Protein AF-A0A970IJH9-F1 (afdb_monomer)

pLDDT: mean 89.34, std 13.51, range [42.62, 98.44]

Radius of gyration: 18.02 Å; Cα contacts (8 Å, |Δi|>4): 62; chains: 1; bounding box: 44×25×54 Å

Nearest PDB structures (foldseek):
  6omf-assembly1_F  TM=7.481E-01  e=5.822E-03  Salmonella enterica subsp. enterica serovar Typhimurium
  4xsy-assembly1_F  TM=7.428E-01  e=1.159E-02  Escherichia coli K-12
  8x6g-assembly1_H  TM=8.409E-01  e=6.652E-02  Staphylococcus aureus
  8qu6-assembly1_F  TM=7.512E-01  e=2.432E-02  Mycolicibacterium smegmatis MC2 155
  7n4e-assembly1_F  TM=7.432E-01  e=3.006E-02  Escherichia coli

Solvent-accessible surface area (backbone atoms only — not comparable to full-atom values): 6223 Å² total; per-residue (Å²): 125,67,63,74,39,46,57,40,27,65,74,63,36,61,67,37,45,50,51,52,48,63,73,39,44,68,58,42,55,54,42,41,64,71,54,60,60,50,81,93,48,45,70,61,53,50,52,54,43,48,50,54,48,56,51,44,59,70,69,61,56,69,90,75,75,56,57,67,71,62,52,47,56,50,51,51,48,52,57,36,50,51,58,75,71,60,78,82,81,76,60,92,83,60,80,90,64,95,69,80,83,126

Secondary structure (DSSP, 8-state):
--HHHHHHHHTT-HHHHHHHHHHHHHHHHHHHHHHT--GGGHHHHHHHHHHHHHHHHHH--GGGS--HHHHHHHHHHHHHHHGGGS-----TTS--S-----

Sequence (102 aa):
MFDSLLDKARAGDKASKEEIINRLQPLIISSIRRYYNKPKEYEDLIQDGNLIILECIEDYEPSKGVHFLGYVKTMLRYLYLDKHKTKIHHSLNEVVGDGEVE

Structure (mmCIF, N/CA/C/O backbone):
data_AF-A0A970IJH9-F1
#
_entry.id   AF-A0A970IJH9-F1
#
loop_
_atom_site.group_PDB
_atom_site.id
_atom_site.type_symbol
_atom_site.label_atom_id
_atom_site.label_alt_id
_atom_site.label_comp_id
_atom_site.label_asym_id
_atom_site.label_entity_id
_atom_site.label_seq_id
_atom_site.pdbx_PDB_ins_code
_atom_site.Cartn_x
_atom_site.Cartn_y
_atom_site.Cartn_z
_atom_site.occupancy
_atom_site.B_iso_or_equiv
_atom_site.auth_seq_id
_atom_site.auth_comp_id
_atom_site.auth_asym_id
_atom_site.auth_atom_id
_atom_site.pdbx_PDB_model_num
ATOM 1 N N . MET A 1 1 ? 1.619 -4.260 16.613 1.00 66.19 1 MET A N 1
ATOM 2 C CA . MET A 1 1 ? 0.381 -4.838 16.052 1.00 66.19 1 MET A CA 1
ATOM 3 C C . MET A 1 1 ? -0.237 -3.767 15.163 1.00 66.19 1 MET A C 1
ATOM 5 O O . MET A 1 1 ? -0.209 -2.617 15.579 1.00 66.19 1 MET A O 1
ATOM 9 N N . PHE A 1 2 ? -0.646 -4.085 13.930 1.00 82.75 2 PHE A N 1
ATOM 10 C CA . PHE A 1 2 ? -1.167 -3.075 12.989 1.00 82.75 2 PHE A CA 1
ATOM 11 C C . PHE A 1 2 ? -2.556 -2.562 13.383 1.00 82.75 2 PHE A C 1
ATOM 13 O O . PHE A 1 2 ? -2.938 -1.491 12.939 1.00 82.75 2 PHE A O 1
ATOM 20 N N . ASP A 1 3 ? -3.273 -3.282 14.241 1.00 85.25 3 ASP A N 1
ATOM 21 C CA . ASP A 1 3 ? -4.685 -3.033 14.540 1.00 85.25 3 ASP A CA 1
ATOM 22 C C . ASP A 1 3 ? -4.945 -1.616 15.073 1.00 85.25 3 ASP A C 1
ATOM 24 O O . ASP A 1 3 ? -5.754 -0.889 14.507 1.00 85.25 3 ASP A O 1
ATOM 28 N N . SER A 1 4 ? -4.161 -1.147 16.051 1.00 90.12 4 SER A N 1
ATOM 29 C CA . SER A 1 4 ? -4.314 0.218 16.579 1.00 90.12 4 SER A CA 1
ATOM 30 C C . SER A 1 4 ? -3.922 1.319 15.586 1.00 90.12 4 SER A C 1
ATOM 32 O O . SER A 1 4 ? -4.400 2.447 15.708 1.00 90.12 4 SER A O 1
ATOM 34 N N . LEU A 1 5 ? -3.049 1.019 14.618 1.00 92.81 5 LEU A N 1
ATOM 35 C CA . LEU A 1 5 ? -2.707 1.939 13.529 1.00 92.81 5 LEU A CA 1
ATOM 36 C C . LEU A 1 5 ? -3.796 1.941 12.456 1.00 92.81 5 LEU A C 1
ATOM 38 O O . LEU A 1 5 ? -4.114 2.998 11.927 1.00 92.81 5 LEU A O 1
ATOM 42 N N . LEU A 1 6 ? -4.383 0.782 12.154 1.00 93.75 6 LEU A N 1
ATOM 43 C CA . LEU A 1 6 ? -5.462 0.644 11.180 1.00 93.75 6 LEU A CA 1
ATOM 44 C C . LEU A 1 6 ? -6.707 1.408 11.620 1.00 93.75 6 LEU A C 1
ATOM 46 O O . LEU A 1 6 ? -7.270 2.140 10.811 1.00 93.75 6 LEU A O 1
ATOM 50 N N . ASP A 1 7 ? -7.089 1.309 12.894 1.00 93.69 7 ASP A N 1
ATOM 51 C CA . ASP A 1 7 ? -8.251 2.029 13.425 1.00 93.69 7 ASP A CA 1
ATOM 52 C C . ASP A 1 7 ? -8.085 3.550 13.285 1.00 93.69 7 ASP A C 1
ATOM 54 O O . ASP A 1 7 ? -8.982 4.248 12.810 1.00 93.69 7 ASP A O 1
ATOM 58 N N . LYS A 1 8 ? -6.901 4.072 13.630 1.00 95.12 8 LYS A N 1
ATOM 59 C CA . LYS A 1 8 ? -6.578 5.499 13.476 1.00 95.12 8 LYS A CA 1
ATOM 60 C C . LYS A 1 8 ? -6.502 5.915 12.012 1.00 95.12 8 LYS A C 1
ATOM 62 O O . LYS A 1 8 ? -7.050 6.949 11.637 1.00 95.12 8 LYS A O 1
ATOM 67 N N . ALA A 1 9 ? -5.851 5.105 11.182 1.00 94.56 9 ALA A N 1
ATOM 68 C CA . ALA A 1 9 ? -5.717 5.366 9.757 1.00 94.56 9 ALA A CA 1
ATOM 69 C C . ALA A 1 9 ? -7.095 5.453 9.079 1.00 94.56 9 ALA A C 1
ATOM 71 O O . ALA A 1 9 ? -7.330 6.380 8.307 1.00 94.56 9 ALA A O 1
ATOM 72 N N . ARG A 1 10 ? -8.035 4.567 9.431 1.00 93.69 10 ARG A N 1
ATOM 73 C CA . ARG A 1 10 ? -9.434 4.603 8.958 1.00 93.69 10 ARG A CA 1
ATOM 74 C C . ARG A 1 10 ? -10.217 5.801 9.462 1.00 93.69 10 ARG A C 1
ATOM 76 O O . ARG A 1 10 ? -11.040 6.344 8.739 1.00 93.69 10 ARG A O 1
ATOM 83 N N . ALA A 1 11 ? -9.926 6.260 10.676 1.00 94.25 11 ALA A N 1
ATOM 84 C CA . ALA A 1 11 ? -10.476 7.508 11.196 1.00 94.25 11 ALA A CA 1
ATOM 85 C C . ALA A 1 11 ? -9.920 8.763 10.484 1.00 94.25 11 ALA A C 1
ATOM 87 O O . ALA A 1 11 ? -10.271 9.884 10.848 1.00 94.25 11 ALA A O 1
ATOM 88 N N . GLY A 1 12 ? -9.062 8.595 9.470 1.00 92.38 12 GLY A N 1
ATOM 89 C CA . GLY A 1 12 ? -8.502 9.676 8.664 1.00 92.38 12 GLY A CA 1
ATOM 90 C C . GLY A 1 12 ? -7.172 10.219 9.182 1.00 92.38 12 GLY A C 1
ATOM 91 O O . GLY A 1 12 ? -6.678 11.209 8.637 1.00 92.38 12 GLY A O 1
ATOM 92 N N . ASP A 1 13 ? -6.565 9.587 10.194 1.00 96.38 13 ASP A N 1
ATOM 93 C CA . ASP A 1 13 ? -5.258 10.002 10.696 1.00 96.38 13 ASP A CA 1
ATOM 94 C C . ASP A 1 13 ? -4.164 9.759 9.648 1.00 96.38 13 ASP A C 1
ATOM 96 O O . ASP A 1 13 ? -3.757 8.625 9.368 1.00 96.38 13 ASP A O 1
ATOM 100 N N . LYS A 1 14 ? -3.672 10.857 9.073 1.00 95.88 14 LYS A N 1
ATOM 101 C CA . LYS A 1 14 ? -2.639 10.833 8.034 1.00 95.88 14 LYS A CA 1
ATOM 102 C C . LYS A 1 14 ? -1.326 10.254 8.552 1.00 95.88 14 LYS A C 1
ATOM 104 O O . LYS A 1 14 ? -0.679 9.521 7.811 1.00 95.88 14 LYS A O 1
ATOM 109 N N . ALA A 1 15 ? -0.971 10.523 9.810 1.00 96.56 15 ALA A N 1
ATOM 110 C CA . ALA A 1 15 ? 0.263 10.017 10.403 1.00 96.56 15 ALA A CA 1
ATOM 111 C C . ALA A 1 15 ? 0.246 8.485 10.497 1.00 96.56 15 ALA A C 1
ATOM 113 O O . ALA A 1 15 ? 1.212 7.830 10.111 1.00 96.56 15 ALA A O 1
ATOM 114 N N . SER A 1 16 ? -0.880 7.895 10.914 1.00 96.69 16 SER A N 1
ATOM 115 C CA . SER A 1 16 ? -1.039 6.437 10.934 1.00 96.69 16 SER A CA 1
ATOM 116 C C . SER A 1 16 ? -1.000 5.823 9.530 1.00 96.69 16 SER A C 1
ATOM 118 O O . SER A 1 16 ? -0.379 4.776 9.350 1.00 96.69 16 SER A O 1
ATOM 120 N N . LYS A 1 17 ? -1.607 6.468 8.519 1.00 96.56 17 LYS A N 1
ATOM 121 C CA . LYS A 1 17 ? -1.510 6.016 7.115 1.00 96.56 17 LYS A CA 1
ATOM 122 C C . LYS A 1 17 ? -0.059 6.014 6.631 1.00 96.56 17 LYS A C 1
ATOM 124 O O . LYS A 1 17 ? 0.411 5.010 6.099 1.00 96.56 17 LYS A O 1
ATOM 129 N N . GLU A 1 18 ? 0.652 7.114 6.856 1.00 97.06 18 GLU A N 1
ATOM 130 C CA . GLU A 1 18 ? 2.057 7.270 6.482 1.00 97.06 18 GLU A CA 1
ATOM 131 C C . GLU A 1 18 ? 2.950 6.247 7.196 1.00 97.06 18 GLU A C 1
ATOM 133 O O . GLU A 1 18 ? 3.788 5.599 6.570 1.00 97.06 18 GLU A O 1
ATOM 138 N N . GLU A 1 19 ? 2.723 6.011 8.487 1.00 97.25 19 GLU A N 1
ATOM 139 C CA . GLU A 1 19 ? 3.473 5.016 9.245 1.00 97.25 19 GLU A CA 1
ATOM 140 C C . GLU A 1 19 ? 3.257 3.589 8.716 1.00 97.25 19 GLU A C 1
ATOM 142 O O . GLU A 1 19 ? 4.215 2.817 8.606 1.00 97.25 19 GLU A O 1
ATOM 147 N N . ILE A 1 20 ? 2.024 3.233 8.339 1.00 97.06 20 ILE A N 1
ATOM 148 C CA . ILE A 1 20 ? 1.735 1.940 7.709 1.00 97.06 20 ILE A CA 1
ATOM 149 C C . ILE A 1 20 ? 2.482 1.817 6.375 1.00 97.06 20 ILE A C 1
ATOM 151 O O . ILE A 1 20 ? 3.160 0.811 6.157 1.00 97.06 20 ILE A O 1
ATOM 155 N N . ILE A 1 21 ? 2.409 2.833 5.511 1.00 97.25 21 ILE A N 1
ATOM 156 C CA . ILE A 1 21 ? 3.101 2.848 4.213 1.00 97.25 21 ILE A CA 1
ATOM 157 C C . ILE A 1 21 ? 4.614 2.690 4.396 1.00 97.25 21 ILE A C 1
ATOM 159 O O . ILE A 1 21 ? 5.231 1.847 3.740 1.00 97.25 21 ILE A O 1
ATOM 163 N N . ASN A 1 22 ? 5.207 3.446 5.321 1.00 97.38 22 ASN A N 1
ATOM 164 C CA . ASN A 1 22 ? 6.641 3.413 5.600 1.00 97.38 22 ASN A CA 1
ATOM 165 C C . ASN A 1 22 ? 7.093 2.031 6.090 1.00 97.38 22 ASN A C 1
ATOM 167 O O . ASN A 1 22 ? 8.098 1.494 5.619 1.00 97.38 22 ASN A O 1
ATOM 171 N N . ARG A 1 23 ? 6.315 1.394 6.975 1.00 97.44 23 ARG A N 1
ATOM 172 C CA . ARG A 1 23 ? 6.592 0.028 7.457 1.00 97.44 23 ARG A CA 1
ATOM 173 C C . ARG A 1 23 ? 6.489 -1.028 6.353 1.00 97.44 23 ARG A C 1
ATOM 175 O O . ARG A 1 23 ? 7.122 -2.078 6.457 1.00 97.44 23 ARG A O 1
ATOM 182 N N . LEU A 1 24 ? 5.696 -0.777 5.313 1.00 97.75 24 LEU A N 1
ATOM 183 C CA . LEU A 1 24 ? 5.431 -1.724 4.229 1.00 97.75 24 LEU A CA 1
ATOM 184 C C . LEU A 1 24 ? 6.292 -1.504 2.976 1.00 97.75 24 LEU A C 1
ATOM 186 O O . LEU A 1 24 ? 6.237 -2.339 2.070 1.00 97.75 24 LEU A O 1
ATOM 190 N N . GLN A 1 25 ? 7.160 -0.486 2.942 1.00 98.25 25 GLN A N 1
ATOM 191 C CA . GLN A 1 25 ? 8.103 -0.268 1.833 1.00 98.25 25 GLN A CA 1
ATOM 192 C C . GLN A 1 25 ? 8.904 -1.527 1.443 1.00 98.25 25 GLN A C 1
ATOM 194 O O . GLN A 1 25 ? 8.966 -1.855 0.255 1.00 98.25 25 GLN A O 1
ATOM 199 N N . PRO A 1 26 ? 9.457 -2.326 2.381 1.00 98.31 26 PRO A N 1
ATOM 200 C CA . PRO A 1 26 ? 10.177 -3.547 2.008 1.00 98.31 26 PRO A CA 1
ATOM 201 C C . PRO A 1 26 ? 9.283 -4.596 1.326 1.00 98.31 26 PRO A C 1
ATOM 203 O O . PRO A 1 26 ? 9.743 -5.360 0.470 1.00 98.31 26 PRO A O 1
ATOM 206 N N . LEU A 1 27 ? 7.992 -4.641 1.676 1.00 98.31 27 LEU A N 1
ATOM 207 C CA . LEU A 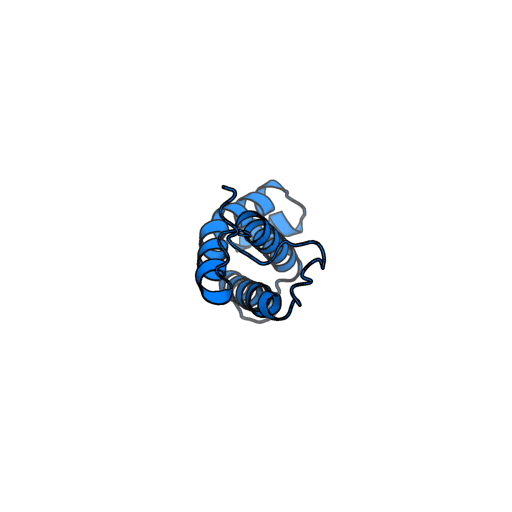1 27 ? 7.024 -5.546 1.057 1.00 98.31 27 LEU A CA 1
ATOM 208 C C . LEU A 1 27 ? 6.685 -5.107 -0.374 1.00 98.31 27 LEU A C 1
ATOM 210 O O . LEU A 1 27 ? 6.586 -5.959 -1.259 1.00 98.31 27 LEU A O 1
ATOM 214 N N . ILE A 1 28 ? 6.572 -3.799 -0.615 1.00 98.38 28 ILE A N 1
ATOM 215 C CA . ILE A 1 28 ? 6.419 -3.221 -1.958 1.00 98.38 28 ILE A CA 1
ATOM 216 C C . ILE A 1 28 ? 7.617 -3.609 -2.826 1.00 98.38 28 ILE A C 1
ATOM 218 O O . ILE A 1 28 ? 7.453 -4.282 -3.842 1.00 98.38 28 ILE A O 1
ATOM 222 N N . ILE A 1 29 ? 8.831 -3.285 -2.371 1.00 97.94 29 ILE A N 1
ATOM 223 C CA . ILE A 1 29 ? 10.082 -3.531 -3.103 1.00 97.94 29 ILE A CA 1
ATOM 224 C C . ILE A 1 29 ? 10.250 -5.022 -3.422 1.00 97.94 29 ILE A C 1
ATOM 226 O O . ILE A 1 29 ? 10.587 -5.387 -4.549 1.00 97.94 29 ILE A O 1
ATOM 230 N N . SER A 1 30 ? 10.008 -5.904 -2.448 1.00 98.19 30 SER A N 1
ATOM 231 C CA . SER A 1 30 ? 10.111 -7.353 -2.668 1.00 98.19 30 SER A CA 1
ATOM 232 C C . SER A 1 30 ? 9.036 -7.891 -3.620 1.00 98.19 30 SER A C 1
ATOM 234 O O . SER A 1 30 ? 9.317 -8.809 -4.391 1.00 98.19 30 SER A O 1
ATOM 236 N N . SER A 1 31 ? 7.836 -7.306 -3.627 1.00 98.00 31 SER A N 1
ATOM 237 C CA . SER A 1 31 ? 6.763 -7.678 -4.557 1.00 98.00 31 SER A CA 1
ATOM 238 C C . SER A 1 31 ? 7.059 -7.221 -5.986 1.00 98.00 31 SER A C 1
ATOM 240 O O . SER A 1 31 ? 6.908 -8.019 -6.909 1.00 98.00 31 SER A O 1
ATOM 242 N N . ILE A 1 32 ? 7.570 -5.997 -6.169 1.00 97.62 32 ILE A N 1
ATOM 243 C CA . ILE A 1 32 ? 8.016 -5.484 -7.474 1.00 97.62 32 ILE A CA 1
ATOM 244 C C . ILE A 1 32 ? 9.055 -6.427 -8.077 1.00 97.62 32 ILE A C 1
ATOM 246 O O . ILE A 1 32 ? 8.866 -6.926 -9.188 1.00 97.62 32 ILE A O 1
ATOM 250 N N . ARG A 1 33 ? 10.118 -6.728 -7.318 1.00 96.62 33 ARG A N 1
ATOM 251 C CA . ARG A 1 33 ? 11.204 -7.626 -7.751 1.00 96.62 33 ARG A CA 1
ATOM 252 C C . ARG A 1 33 ? 10.704 -9.013 -8.129 1.00 96.62 33 ARG A C 1
ATOM 254 O O . ARG A 1 33 ? 11.271 -9.645 -9.012 1.00 96.62 33 ARG A O 1
ATOM 261 N N . ARG A 1 34 ? 9.666 -9.499 -7.447 1.00 97.00 34 ARG A N 1
ATOM 262 C CA . ARG A 1 34 ? 9.129 -10.840 -7.668 1.00 97.00 34 ARG A CA 1
ATOM 263 C C . ARG A 1 34 ? 8.218 -10.930 -8.889 1.00 97.00 34 ARG A C 1
ATOM 265 O O . ARG A 1 34 ? 8.219 -11.973 -9.533 1.00 97.00 34 ARG A O 1
ATOM 272 N N . TYR A 1 35 ? 7.415 -9.903 -9.162 1.00 95.88 35 TYR A N 1
ATOM 273 C CA . TYR A 1 35 ? 6.302 -10.030 -10.106 1.00 95.88 35 TYR A CA 1
ATOM 274 C C . TYR A 1 35 ? 6.439 -9.201 -11.384 1.00 95.88 35 TYR A C 1
ATOM 276 O O . TYR A 1 35 ? 5.906 -9.644 -12.391 1.00 95.88 35 TYR A O 1
ATOM 284 N N . TYR A 1 36 ? 7.145 -8.064 -11.396 1.00 94.19 36 TYR A N 1
ATOM 285 C CA . TYR A 1 36 ? 7.228 -7.189 -12.585 1.00 94.19 36 TYR A CA 1
ATOM 286 C C . TYR A 1 36 ? 8.659 -6.735 -12.923 1.00 94.19 36 TYR A C 1
ATO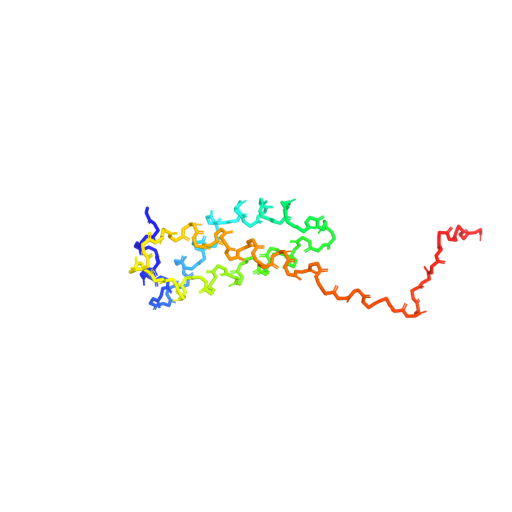M 288 O O . TYR A 1 36 ? 9.043 -6.741 -14.087 1.00 94.19 36 TYR A O 1
ATOM 296 N N . ASN A 1 37 ? 9.471 -6.425 -11.905 1.00 92.06 37 ASN A N 1
ATOM 297 C CA . ASN A 1 37 ? 10.908 -6.128 -11.959 1.00 92.06 37 ASN A CA 1
ATOM 298 C C . ASN A 1 37 ? 11.380 -5.307 -13.180 1.00 92.06 37 ASN A C 1
ATOM 300 O O . ASN A 1 37 ? 12.243 -5.748 -13.942 1.00 92.06 37 ASN A O 1
ATOM 304 N N . LYS A 1 38 ? 10.834 -4.095 -13.344 1.00 91.56 38 LYS A N 1
ATOM 305 C CA . LYS A 1 38 ? 11.270 -3.105 -14.342 1.00 91.56 38 LYS A CA 1
ATOM 306 C C . LYS A 1 38 ? 12.007 -1.948 -13.654 1.00 91.56 38 LYS A C 1
ATOM 308 O O . LYS A 1 38 ? 11.354 -1.054 -13.124 1.00 91.56 38 LYS A O 1
ATOM 313 N N . PRO A 1 39 ? 13.355 -1.921 -13.655 1.00 90.19 39 PRO A N 1
ATOM 314 C CA . PRO A 1 39 ? 14.120 -0.876 -12.967 1.00 90.19 39 PRO A CA 1
ATOM 315 C C . PRO A 1 39 ? 13.834 0.549 -13.457 1.00 90.19 39 PRO A C 1
ATOM 317 O O . PRO A 1 39 ? 13.915 1.482 -12.671 1.00 90.19 39 PRO A O 1
ATOM 320 N N . LYS A 1 40 ? 13.474 0.718 -14.737 1.00 93.06 40 LYS A N 1
ATOM 321 C CA . LYS A 1 40 ? 13.134 2.031 -15.313 1.00 93.06 40 LYS A CA 1
ATOM 322 C C . LYS A 1 40 ? 11.824 2.615 -14.770 1.00 93.06 40 LYS A C 1
ATOM 324 O O . LYS A 1 40 ? 11.645 3.819 -14.830 1.00 93.06 40 LYS A O 1
ATOM 329 N N . GLU A 1 41 ? 10.940 1.774 -14.239 1.00 94.00 41 GLU A N 1
ATOM 330 C CA . GLU A 1 41 ? 9.604 2.148 -13.748 1.00 94.00 41 GLU A CA 1
ATOM 331 C C . GLU A 1 41 ? 9.532 2.081 -12.212 1.00 94.00 41 GLU A C 1
ATOM 333 O O . GLU A 1 41 ? 8.457 2.078 -11.626 1.00 94.00 41 GLU A O 1
ATOM 338 N N . TYR A 1 42 ? 10.672 1.946 -11.526 1.00 94.38 42 TYR A N 1
ATOM 339 C CA . TYR A 1 42 ? 10.690 1.571 -10.109 1.00 94.38 42 TYR A CA 1
ATOM 340 C C . TYR A 1 42 ? 10.023 2.603 -9.195 1.00 94.38 42 TYR A C 1
ATOM 342 O O . TYR A 1 42 ? 9.379 2.219 -8.222 1.00 94.38 42 TYR A O 1
ATOM 350 N N . GLU A 1 43 ? 10.168 3.891 -9.506 1.00 96.44 43 GLU A N 1
ATOM 351 C CA . GLU A 1 43 ? 9.520 4.975 -8.765 1.00 96.44 43 GLU A CA 1
ATOM 352 C C . GLU A 1 43 ? 7.994 4.895 -8.890 1.00 96.44 43 GLU A C 1
ATOM 354 O O . GLU A 1 43 ? 7.305 4.822 -7.873 1.00 96.44 43 GLU A O 1
ATOM 359 N N . ASP A 1 44 ? 7.483 4.782 -10.118 1.00 96.50 44 ASP A N 1
ATOM 360 C CA . ASP A 1 44 ? 6.049 4.642 -10.395 1.00 96.50 44 ASP A CA 1
ATOM 361 C C . ASP A 1 44 ? 5.473 3.383 -9.739 1.00 96.50 44 ASP A C 1
ATOM 363 O O . ASP A 1 44 ? 4.424 3.419 -9.100 1.00 96.50 44 ASP A O 1
ATOM 367 N N . LEU A 1 45 ? 6.199 2.265 -9.812 1.00 97.12 45 LEU A N 1
ATOM 368 C CA . LEU A 1 45 ? 5.789 1.013 -9.178 1.00 97.12 45 LEU A CA 1
ATOM 369 C C . LEU A 1 45 ? 5.709 1.140 -7.655 1.00 97.12 45 LEU A C 1
ATOM 371 O O . LEU A 1 45 ? 4.819 0.556 -7.041 1.00 97.12 45 LEU A O 1
ATOM 375 N N . ILE A 1 46 ? 6.621 1.891 -7.031 1.00 98.06 46 ILE A N 1
ATOM 376 C CA . ILE A 1 46 ? 6.544 2.172 -5.595 1.00 98.06 46 ILE A CA 1
ATOM 377 C C . ILE A 1 46 ? 5.313 3.031 -5.290 1.00 98.06 46 ILE A C 1
ATOM 379 O O . ILE A 1 46 ? 4.617 2.749 -4.314 1.00 98.06 46 ILE A O 1
ATOM 383 N N . GLN A 1 47 ? 5.012 4.034 -6.118 1.00 98.06 47 GLN A N 1
ATOM 384 C CA . GLN A 1 47 ? 3.824 4.872 -5.941 1.00 98.06 47 GLN A CA 1
ATOM 385 C C . GLN A 1 47 ? 2.525 4.065 -6.068 1.00 98.06 47 GLN A C 1
ATOM 387 O O . GLN A 1 47 ? 1.675 4.154 -5.180 1.00 98.06 47 GLN A O 1
ATOM 392 N N . ASP A 1 48 ? 2.407 3.202 -7.079 1.00 97.94 48 ASP A N 1
ATOM 393 C CA . ASP A 1 48 ? 1.282 2.269 -7.223 1.00 97.94 48 ASP A CA 1
ATOM 394 C C . ASP A 1 48 ? 1.168 1.338 -6.005 1.00 97.94 48 ASP A C 1
ATOM 396 O O . ASP A 1 48 ? 0.080 1.076 -5.486 1.00 97.94 48 ASP A O 1
ATOM 400 N N . GLY A 1 49 ? 2.312 0.863 -5.504 1.00 98.38 49 GLY A N 1
ATOM 401 C CA . GLY A 1 49 ? 2.407 0.086 -4.275 1.00 98.38 49 GLY A CA 1
ATOM 402 C C . GLY A 1 49 ? 1.898 0.833 -3.042 1.00 98.38 49 GLY A C 1
ATOM 403 O O . GLY A 1 49 ? 1.256 0.235 -2.181 1.00 98.38 49 GLY A O 1
ATOM 404 N N . ASN A 1 50 ? 2.161 2.134 -2.938 1.00 98.44 50 ASN A N 1
ATOM 405 C CA . ASN A 1 50 ? 1.662 2.959 -1.839 1.00 98.44 50 ASN A CA 1
ATOM 406 C C . ASN A 1 50 ? 0.149 3.169 -1.951 1.00 98.44 50 ASN A C 1
ATOM 408 O O . ASN A 1 50 ? -0.556 3.069 -0.944 1.00 98.44 50 ASN A O 1
ATOM 412 N N . LEU A 1 51 ? -0.354 3.401 -3.167 1.00 98.38 51 LEU A N 1
ATOM 413 C CA . LEU A 1 51 ? -1.783 3.556 -3.435 1.00 98.38 51 LEU A CA 1
ATOM 414 C C . LEU A 1 51 ? -2.563 2.291 -3.053 1.00 98.38 51 LEU A C 1
ATOM 416 O O . LEU A 1 51 ? -3.528 2.379 -2.297 1.00 98.38 51 LEU A O 1
ATOM 420 N N . ILE A 1 52 ? -2.090 1.106 -3.459 1.00 98.38 52 ILE A N 1
ATOM 421 C CA . ILE A 1 52 ? -2.778 -0.154 -3.137 1.00 98.38 52 ILE A CA 1
ATOM 422 C C . ILE A 1 52 ? -2.819 -0.426 -1.627 1.00 98.38 52 ILE A C 1
ATOM 424 O O . ILE A 1 52 ? -3.751 -1.051 -1.129 1.00 98.38 52 ILE A O 1
ATOM 428 N N . ILE A 1 53 ? -1.825 0.046 -0.867 1.00 98.25 53 ILE A N 1
ATOM 429 C CA . ILE A 1 53 ? -1.805 -0.086 0.593 1.00 98.25 53 ILE A CA 1
ATOM 430 C C . ILE A 1 53 ? -2.856 0.827 1.215 1.00 98.25 53 ILE A C 1
ATOM 432 O O . ILE A 1 53 ? -3.536 0.397 2.145 1.00 98.25 53 ILE A O 1
ATOM 436 N N . LEU A 1 54 ? -3.003 2.056 0.714 1.00 97.81 54 LEU A N 1
ATOM 437 C CA . LEU A 1 54 ? -4.054 2.970 1.159 1.00 97.81 54 LEU A CA 1
ATOM 438 C C . LEU A 1 54 ? -5.440 2.370 0.921 1.00 97.81 54 LEU A C 1
ATOM 440 O O . LEU A 1 54 ? -6.244 2.348 1.848 1.00 97.81 54 LEU A O 1
ATOM 444 N N . GLU A 1 55 ? -5.682 1.805 -0.261 1.00 97.94 55 GLU A N 1
ATOM 445 C CA . GLU A 1 55 ? -6.920 1.074 -0.563 1.00 97.94 55 GLU A CA 1
ATOM 446 C C . GLU A 1 55 ? -7.112 -0.113 0.391 1.00 97.94 55 GLU A C 1
ATOM 448 O O . GLU A 1 55 ? -8.175 -0.285 0.982 1.00 97.94 55 GLU A O 1
ATOM 453 N N . CYS A 1 56 ? -6.052 -0.886 0.655 1.00 97.69 56 CYS A N 1
ATOM 454 C CA . CYS A 1 56 ? -6.121 -1.991 1.608 1.00 97.69 56 CYS A CA 1
ATOM 455 C C . CYS A 1 56 ? -6.487 -1.541 3.029 1.00 97.69 56 CYS A C 1
ATOM 457 O O . CYS A 1 56 ? -7.135 -2.301 3.747 1.00 97.69 56 CYS A O 1
ATOM 459 N N . ILE A 1 57 ? -6.042 -0.361 3.473 1.00 96.75 57 ILE A N 1
ATOM 460 C CA . ILE A 1 57 ? -6.384 0.173 4.800 1.00 96.75 57 ILE A CA 1
ATOM 461 C C . ILE A 1 57 ? -7.892 0.407 4.897 1.00 96.75 57 ILE A C 1
ATOM 463 O O . ILE A 1 57 ? -8.485 0.025 5.910 1.00 96.75 57 ILE A O 1
ATOM 467 N N . GLU A 1 58 ? -8.502 0.982 3.861 1.00 95.44 58 GLU A N 1
ATOM 468 C CA . GLU A 1 58 ? -9.940 1.264 3.815 1.00 95.44 58 GLU A CA 1
ATOM 469 C C . GLU A 1 58 ? -10.759 -0.035 3.700 1.00 95.44 58 GLU A C 1
ATOM 471 O O . GLU A 1 58 ? -11.655 -0.275 4.508 1.00 95.44 58 GLU A O 1
ATOM 476 N N . ASP A 1 59 ? -10.375 -0.937 2.791 1.00 95.81 59 ASP A N 1
ATOM 477 C CA . ASP A 1 59 ? -11.187 -2.107 2.416 1.00 95.81 59 ASP A CA 1
ATOM 478 C C . ASP A 1 59 ? -10.996 -3.341 3.311 1.00 95.81 59 ASP A C 1
ATOM 480 O O . ASP A 1 59 ? -11.701 -4.345 3.178 1.00 95.81 59 ASP A O 1
ATOM 484 N N . TYR A 1 60 ? -9.999 -3.341 4.199 1.00 95.75 60 TYR A N 1
ATOM 485 C CA . TYR A 1 60 ? -9.678 -4.538 4.973 1.00 95.75 60 TYR A CA 1
ATOM 486 C C . TYR A 1 60 ? -10.801 -4.931 5.956 1.00 95.75 60 TYR A C 1
ATO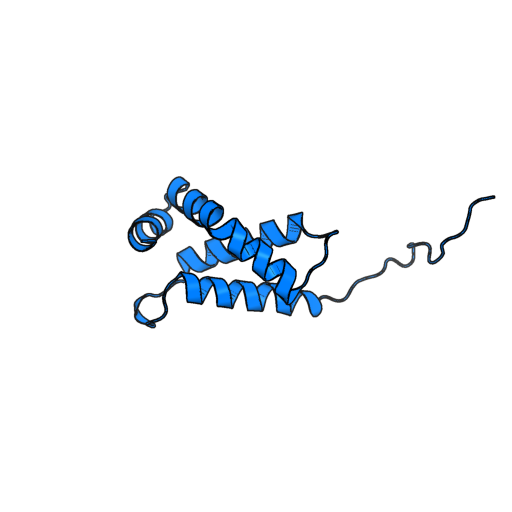M 488 O O . TYR A 1 60 ? -11.258 -4.156 6.795 1.00 95.75 60 TYR A O 1
ATOM 496 N N . GLU A 1 61 ? -11.217 -6.190 5.926 1.00 93.75 61 GLU A N 1
ATOM 497 C CA . GLU A 1 61 ? -12.272 -6.698 6.803 1.00 93.75 61 GLU A CA 1
ATOM 498 C C . GLU A 1 61 ? -11.716 -7.802 7.713 1.00 93.75 61 GLU A C 1
ATOM 500 O O . GLU A 1 61 ? -11.534 -8.935 7.256 1.00 93.75 61 GLU A O 1
ATOM 505 N N . PRO A 1 62 ? -11.469 -7.518 9.011 1.00 90.56 62 PRO A N 1
ATOM 506 C CA . PRO A 1 62 ? -10.968 -8.517 9.959 1.00 90.56 62 PRO A CA 1
ATOM 507 C C . PRO A 1 62 ? -11.886 -9.741 10.103 1.00 90.56 62 PRO A C 1
ATOM 509 O O . PRO A 1 62 ? -11.417 -10.843 10.385 1.00 90.56 62 PRO A O 1
ATOM 512 N N . SER A 1 63 ? -13.192 -9.566 9.867 1.00 92.25 63 SER A N 1
ATOM 513 C CA . SER A 1 63 ? -14.212 -10.624 9.908 1.00 92.25 63 SER A CA 1
ATOM 514 C C . SER A 1 63 ? -13.956 -11.761 8.913 1.00 92.25 63 SER A C 1
ATOM 516 O O . SER A 1 63 ? -14.414 -12.878 9.139 1.00 92.25 63 SER A O 1
ATOM 518 N N . LYS A 1 64 ? -13.188 -11.514 7.842 1.00 91.50 64 LYS A N 1
ATOM 519 C CA . LYS A 1 64 ? -12.829 -12.522 6.829 1.00 91.50 64 LYS A CA 1
ATOM 520 C C . LYS A 1 64 ? -11.724 -13.485 7.290 1.00 91.50 64 LYS A C 1
ATOM 522 O O . LYS A 1 64 ? -11.359 -14.385 6.540 1.00 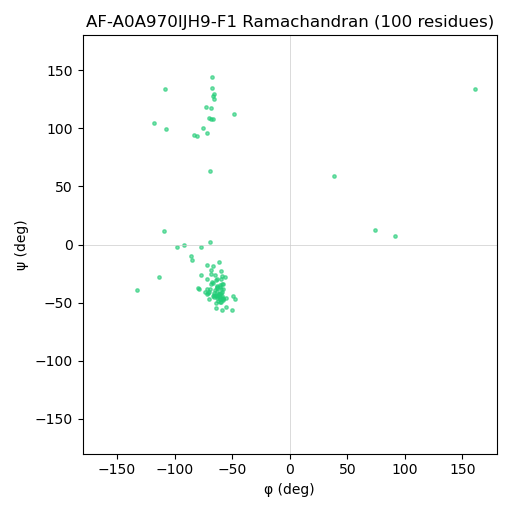91.50 64 LYS A O 1
ATOM 527 N N . GLY A 1 65 ? -11.175 -13.311 8.497 1.00 90.50 65 GLY A N 1
ATOM 528 C CA . GLY A 1 65 ? -10.228 -14.253 9.111 1.00 90.50 65 GLY A CA 1
ATOM 529 C C . GLY A 1 65 ? -8.813 -14.239 8.519 1.00 90.50 65 GLY A C 1
ATOM 530 O O . GLY A 1 65 ? -8.022 -15.137 8.799 1.00 90.50 65 GLY A O 1
ATOM 531 N N . VAL A 1 66 ? -8.471 -13.235 7.708 1.00 92.75 66 VAL A N 1
ATOM 532 C CA . VAL A 1 66 ? -7.134 -13.063 7.123 1.00 92.75 66 VAL A CA 1
ATOM 533 C C . VAL A 1 66 ? -6.457 -11.878 7.792 1.00 92.75 66 VAL A C 1
ATOM 535 O O . VAL A 1 66 ? -7.058 -10.821 7.906 1.00 92.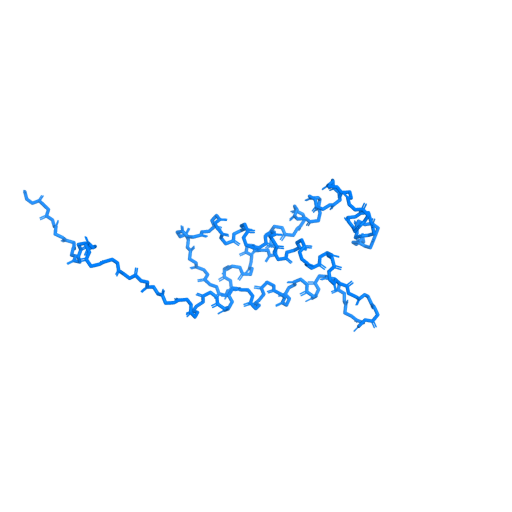75 66 VAL A O 1
ATOM 538 N N . HIS A 1 67 ? -5.195 -12.021 8.198 1.00 93.94 67 HIS A N 1
ATOM 539 C CA . HIS A 1 67 ? -4.427 -10.900 8.742 1.00 93.94 67 HIS A CA 1
ATOM 540 C C . HIS A 1 67 ? -4.125 -9.843 7.671 1.00 93.94 67 HIS A C 1
ATOM 542 O O . HIS A 1 67 ? -3.780 -10.183 6.536 1.00 93.94 67 HIS A O 1
ATOM 548 N N . PHE A 1 68 ? -4.123 -8.568 8.067 1.00 95.06 68 PHE A N 1
ATOM 549 C CA . PHE A 1 68 ? -3.869 -7.419 7.190 1.00 95.06 68 PHE A CA 1
ATOM 550 C C . PHE A 1 68 ? -2.640 -7.585 6.282 1.00 95.06 68 PHE A C 1
ATOM 552 O O . PHE A 1 68 ? -2.730 -7.401 5.072 1.00 95.06 68 PHE A O 1
ATOM 559 N N . LEU A 1 69 ? -1.501 -8.032 6.826 1.00 95.44 69 LEU A N 1
ATOM 560 C CA . LEU A 1 69 ? -0.282 -8.257 6.034 1.00 95.44 69 LEU A CA 1
ATOM 561 C C . LEU A 1 69 ? -0.462 -9.309 4.928 1.00 95.44 69 LEU A C 1
ATOM 563 O O . LEU A 1 69 ? 0.104 -9.173 3.843 1.00 95.44 69 LEU A O 1
ATOM 567 N N . GLY A 1 70 ? -1.242 -10.361 5.190 1.00 96.44 70 GLY A N 1
ATOM 568 C CA . GLY A 1 70 ? -1.555 -11.392 4.200 1.00 96.44 70 GLY A CA 1
ATOM 569 C C . GLY A 1 70 ? -2.456 -10.863 3.084 1.00 96.44 70 GLY A C 1
ATOM 570 O O . GLY A 1 70 ? -2.246 -11.194 1.912 1.00 96.44 70 GLY A O 1
ATOM 571 N N . TYR A 1 71 ? -3.407 -9.999 3.445 1.00 96.94 71 TYR A N 1
ATOM 572 C CA . TYR A 1 71 ? -4.266 -9.298 2.498 1.00 96.94 71 TYR A CA 1
ATOM 573 C C . TYR A 1 71 ? -3.455 -8.355 1.596 1.00 96.94 71 TYR A C 1
ATOM 575 O O . TYR A 1 71 ? -3.432 -8.557 0.382 1.00 96.94 71 TYR A O 1
ATOM 583 N N . VAL A 1 72 ? -2.668 -7.437 2.173 1.00 98.00 72 VAL A N 1
ATOM 584 C CA . VAL A 1 72 ? -1.806 -6.502 1.421 1.00 98.00 72 VAL A CA 1
ATOM 585 C C . VAL A 1 72 ? -0.855 -7.241 0.480 1.00 98.00 72 VAL A C 1
ATOM 587 O O . VAL A 1 72 ? -0.736 -6.901 -0.695 1.00 98.00 72 VAL A O 1
ATOM 590 N N . LYS A 1 73 ? -0.199 -8.305 0.961 1.00 98.12 73 LYS A N 1
ATOM 591 C CA . LYS A 1 73 ? 0.704 -9.123 0.136 1.00 98.12 73 LYS A CA 1
ATOM 592 C C . LYS A 1 73 ? -0.004 -9.734 -1.078 1.00 98.1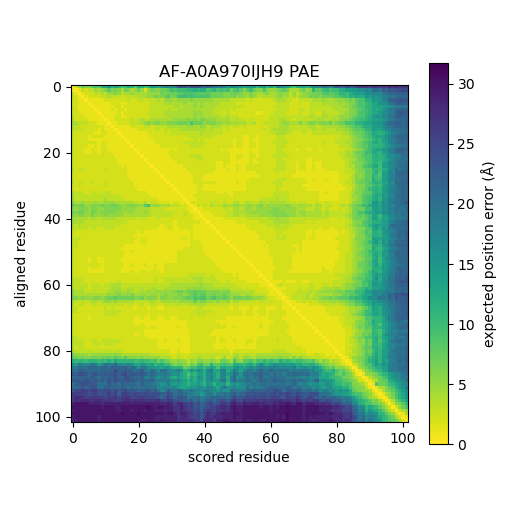2 73 LYS A C 1
ATOM 594 O O . LYS A 1 73 ? 0.615 -9.923 -2.125 1.00 98.12 73 LYS A O 1
ATOM 599 N N . THR A 1 74 ? -1.279 -10.082 -0.934 1.00 97.88 74 THR A N 1
ATOM 600 C CA . THR A 1 74 ? -2.097 -10.620 -2.024 1.00 97.88 74 THR A CA 1
ATOM 601 C C . THR A 1 74 ? -2.488 -9.531 -3.020 1.00 97.88 74 THR A C 1
ATOM 603 O O . THR A 1 74 ? -2.375 -9.764 -4.221 1.00 97.88 74 THR A O 1
ATOM 606 N N . MET A 1 75 ? -2.843 -8.337 -2.547 1.00 98.31 75 MET A N 1
ATOM 607 C CA . MET A 1 75 ? -3.176 -7.198 -3.409 1.00 98.31 75 MET A CA 1
ATOM 608 C C . MET A 1 75 ? -1.965 -6.705 -4.208 1.00 98.31 75 MET A C 1
ATOM 610 O O . MET A 1 75 ? -2.051 -6.590 -5.428 1.00 98.31 75 MET A O 1
ATOM 614 N N . LEU A 1 76 ? -0.798 -6.555 -3.569 1.00 98.38 76 LEU A N 1
ATOM 615 C CA . LEU A 1 76 ? 0.459 -6.226 -4.258 1.00 98.38 76 LEU A CA 1
ATOM 616 C C . LEU A 1 76 ? 0.813 -7.258 -5.337 1.00 98.38 76 LEU A C 1
ATOM 618 O O . LEU A 1 76 ? 1.287 -6.900 -6.412 1.00 98.38 76 LEU A O 1
ATOM 622 N N . ARG A 1 77 ? 0.570 -8.551 -5.078 1.00 97.88 77 ARG A N 1
ATOM 623 C CA . ARG A 1 77 ? 0.767 -9.598 -6.089 1.00 97.88 77 ARG A CA 1
ATOM 624 C C . ARG A 1 77 ? -0.111 -9.352 -7.314 1.00 97.88 77 ARG A C 1
ATOM 626 O O . ARG A 1 77 ? 0.401 -9.425 -8.425 1.00 97.88 77 ARG A O 1
ATOM 633 N N . TYR A 1 78 ? -1.407 -9.104 -7.127 1.00 97.44 78 TYR A N 1
ATOM 634 C CA . TYR A 1 78 ? -2.316 -8.884 -8.252 1.00 97.44 78 TYR A CA 1
ATOM 635 C C . TYR A 1 78 ? -1.984 -7.605 -9.018 1.00 97.44 78 TYR A C 1
ATOM 637 O O . TYR A 1 78 ? -1.895 -7.672 -10.240 1.00 97.44 78 TYR A O 1
ATOM 645 N N . LEU A 1 79 ? -1.699 -6.504 -8.315 1.00 97.19 79 LEU A N 1
ATOM 646 C CA . LEU A 1 79 ? -1.277 -5.234 -8.908 1.00 97.19 79 LEU A CA 1
ATOM 647 C C . LEU A 1 79 ? -0.123 -5.424 -9.906 1.00 97.19 79 LEU A C 1
ATOM 649 O O . LEU A 1 79 ? -0.235 -5.068 -11.077 1.00 97.19 79 LEU A O 1
ATOM 653 N N . TYR A 1 80 ? 0.985 -6.022 -9.462 1.00 96.56 80 TYR A N 1
ATOM 654 C CA . TYR A 1 80 ? 2.180 -6.142 -10.304 1.00 96.56 80 TYR A CA 1
ATOM 655 C C . TYR A 1 80 ? 2.082 -7.247 -11.359 1.00 96.56 80 TYR A C 1
ATOM 657 O O . TYR A 1 80 ? 2.733 -7.150 -12.396 1.00 96.56 80 TYR A O 1
ATOM 665 N N . LEU A 1 81 ? 1.275 -8.290 -11.134 1.00 94.94 81 LEU A N 1
ATOM 666 C CA . LEU A 1 81 ? 0.990 -9.272 -12.184 1.00 94.94 81 LEU A CA 1
ATOM 667 C C . LEU A 1 81 ? 0.139 -8.670 -13.308 1.00 94.94 81 LEU A C 1
ATOM 669 O O . LEU A 1 81 ? 0.321 -9.045 -14.465 1.00 94.94 81 LEU A O 1
ATOM 673 N N . ASP A 1 82 ? -0.771 -7.748 -12.989 1.00 93.00 82 ASP A N 1
ATOM 674 C CA . ASP A 1 82 ? -1.649 -7.129 -13.984 1.00 93.00 82 ASP A CA 1
ATOM 675 C C . ASP A 1 82 ? -0.902 -6.157 -14.908 1.00 93.00 82 ASP A C 1
ATOM 677 O O . ASP A 1 82 ? -1.207 -6.088 -16.097 1.00 93.00 82 ASP A O 1
ATOM 681 N N . LYS A 1 83 ? 0.169 -5.514 -14.419 1.00 87.69 83 LYS A N 1
ATOM 682 C CA . LYS A 1 83 ? 1.036 -4.620 -15.213 1.00 87.69 83 LYS A CA 1
ATOM 683 C C . LYS A 1 83 ? 1.634 -5.277 -16.466 1.00 87.69 83 LYS A C 1
ATOM 685 O O . LYS A 1 83 ? 1.856 -4.587 -17.455 1.00 87.69 83 LYS A O 1
ATOM 690 N N . HIS A 1 84 ? 1.835 -6.600 -16.483 1.00 77.88 84 HIS A N 1
ATOM 691 C CA . HIS A 1 84 ? 2.284 -7.325 -17.689 1.00 77.88 84 HIS A CA 1
ATOM 692 C C . HIS A 1 84 ? 1.260 -7.335 -18.828 1.00 77.88 84 HIS A C 1
ATOM 694 O O . HIS A 1 84 ? 1.618 -7.626 -19.967 1.00 77.88 84 HIS A O 1
ATOM 700 N N . LYS A 1 85 ? -0.017 -7.059 -18.544 1.00 76.06 85 LYS A N 1
ATOM 701 C CA . LYS A 1 85 ? -1.086 -7.047 -19.554 1.00 76.06 85 LYS A CA 1
ATOM 702 C C . LYS A 1 85 ? -1.198 -5.710 -20.280 1.00 76.06 85 LYS A C 1
ATOM 704 O O . LYS A 1 85 ? -1.871 -5.635 -21.310 1.00 76.06 85 LYS A O 1
ATOM 709 N N . THR A 1 86 ? -0.559 -4.662 -19.765 1.00 69.62 86 THR A N 1
ATOM 710 C CA . THR A 1 86 ? -0.565 -3.341 -20.386 1.00 69.62 86 THR A CA 1
ATOM 711 C C . THR A 1 86 ? 0.223 -3.402 -21.693 1.00 69.62 86 THR A C 1
ATOM 713 O O . THR A 1 86 ? 1.414 -3.710 -21.704 1.00 69.62 86 THR A O 1
ATOM 716 N N . LYS A 1 87 ? -0.444 -3.140 -22.824 1.00 60.34 87 LYS A N 1
ATOM 717 C CA . LYS A 1 87 ? 0.216 -3.105 -24.133 1.00 60.34 87 LYS A CA 1
ATOM 718 C C . LYS A 1 87 ? 1.205 -1.943 -24.168 1.00 60.34 87 LYS A C 1
ATOM 720 O O . LYS A 1 87 ? 0.821 -0.798 -23.949 1.00 60.34 87 LYS A O 1
ATOM 725 N N . ILE A 1 88 ? 2.460 -2.239 -24.488 1.00 65.44 88 ILE A N 1
ATOM 726 C CA . ILE A 1 88 ? 3.462 -1.211 -24.759 1.00 65.44 88 ILE A CA 1
ATOM 727 C C . ILE A 1 88 ? 3.087 -0.559 -26.093 1.00 65.44 88 ILE A C 1
ATOM 729 O O . ILE A 1 88 ? 3.179 -1.182 -27.152 1.00 65.44 88 ILE A O 1
ATOM 733 N N . HIS A 1 89 ? 2.609 0.682 -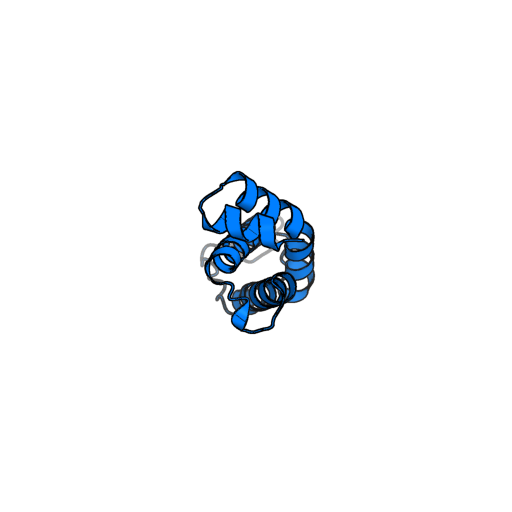26.038 1.00 64.25 89 HIS A N 1
ATOM 734 C CA . HIS A 1 89 ? 2.407 1.501 -27.226 1.00 64.25 8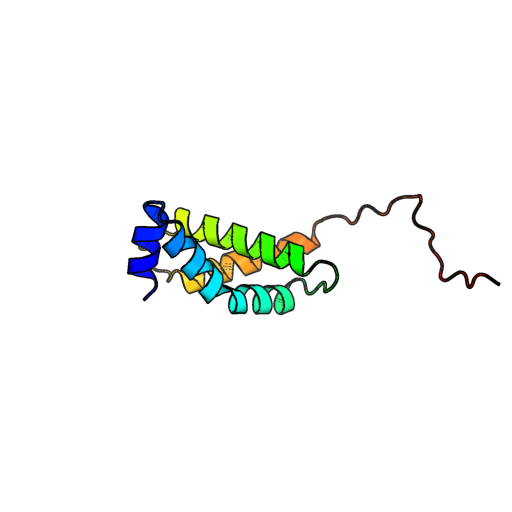9 HIS A CA 1
ATOM 735 C C . HIS A 1 89 ? 3.759 2.093 -27.626 1.00 64.25 89 HIS A C 1
ATOM 737 O O . HIS A 1 89 ? 4.161 3.128 -27.103 1.00 64.25 89 HIS A O 1
ATOM 743 N N . HIS A 1 90 ? 4.477 1.427 -28.531 1.00 60.62 90 HIS A N 1
ATOM 744 C CA . HIS A 1 90 ? 5.644 2.036 -29.164 1.00 60.62 90 HIS A CA 1
ATOM 745 C C . HIS A 1 90 ? 5.189 3.203 -30.042 1.00 60.62 90 HIS A C 1
ATOM 747 O O . HIS A 1 90 ? 4.285 3.057 -30.871 1.00 60.62 90 HIS A O 1
ATOM 753 N N . SER A 1 91 ? 5.798 4.371 -29.840 1.00 71.94 91 SER A N 1
ATOM 754 C CA . SER A 1 91 ? 5.612 5.502 -30.743 1.00 71.94 91 SER A CA 1
ATOM 755 C C . SER A 1 91 ? 6.256 5.158 -32.081 1.00 71.94 91 SER A C 1
ATOM 757 O O . SER A 1 91 ? 7.397 4.709 -32.119 1.00 71.94 91 SER A O 1
ATOM 759 N N . LEU A 1 92 ? 5.566 5.420 -33.190 1.00 69.94 92 LEU A N 1
ATOM 760 C CA . LEU A 1 92 ? 6.127 5.230 -34.535 1.00 69.94 92 LEU A CA 1
ATOM 761 C C . LEU A 1 92 ? 7.360 6.117 -34.800 1.00 69.94 92 LEU A C 1
ATOM 763 O O . LEU A 1 92 ? 8.087 5.874 -35.756 1.00 69.94 92 LEU A O 1
ATOM 767 N N . ASN A 1 93 ? 7.585 7.130 -33.956 1.00 76.88 93 ASN A N 1
ATOM 768 C CA . ASN A 1 93 ? 8.729 8.036 -34.029 1.00 76.88 93 ASN A CA 1
ATOM 769 C C . ASN A 1 93 ? 9.929 7.563 -33.188 1.00 76.88 93 ASN A C 1
ATOM 771 O O . ASN A 1 93 ? 10.937 8.264 -33.129 1.00 76.88 93 ASN A O 1
ATOM 775 N N . GLU A 1 94 ? 9.820 6.431 -32.486 1.00 73.75 94 GLU A N 1
ATOM 776 C CA . GLU A 1 94 ? 10.945 5.861 -31.747 1.00 73.75 94 GLU A CA 1
ATOM 777 C C . GLU A 1 94 ? 11.941 5.271 -32.756 1.00 73.75 94 GLU A C 1
ATOM 779 O O . GLU A 1 94 ? 11.597 4.398 -33.555 1.00 73.75 94 GLU A O 1
ATOM 784 N N . VAL A 1 95 ? 13.167 5.800 -32.772 1.00 69.81 95 VAL A N 1
ATOM 785 C CA . VAL A 1 95 ? 14.211 5.351 -33.699 1.00 69.81 95 VAL A CA 1
ATOM 786 C C . VAL A 1 95 ? 14.618 3.935 -33.298 1.00 69.81 95 VAL A C 1
ATOM 788 O O . VAL A 1 95 ? 15.236 3.726 -32.258 1.00 69.81 95 VAL A O 1
ATOM 791 N N . V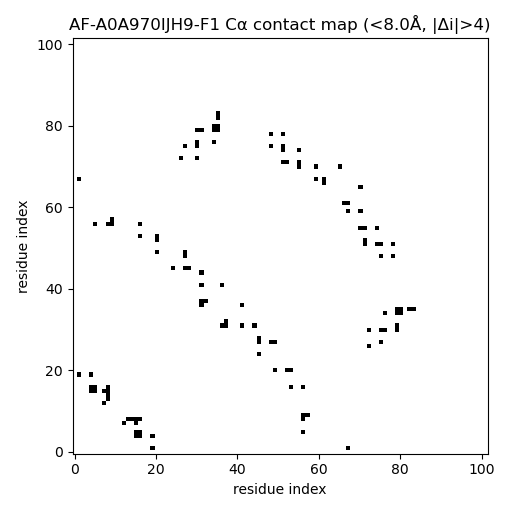AL A 1 96 ? 14.236 2.944 -34.100 1.00 61.47 96 VAL A N 1
ATOM 792 C CA . VAL A 1 96 ? 14.650 1.555 -33.883 1.00 61.47 96 VAL A CA 1
ATOM 793 C C . VAL A 1 96 ? 16.031 1.373 -34.506 1.00 61.47 96 VAL A C 1
ATOM 795 O O . VAL A 1 96 ? 16.147 1.110 -35.701 1.00 61.47 96 VAL A O 1
ATOM 798 N N . GLY A 1 97 ? 17.078 1.532 -33.697 1.00 63.09 97 GLY A N 1
ATOM 799 C CA . GLY A 1 97 ? 18.444 1.163 -34.066 1.00 63.09 97 GLY A CA 1
ATOM 800 C C . GLY A 1 97 ? 19.510 1.838 -33.206 1.00 63.09 97 GLY A C 1
ATOM 801 O O . GLY A 1 97 ? 19.476 3.054 -33.032 1.00 63.09 97 GLY A O 1
ATOM 802 N N . ASP A 1 98 ? 20.488 1.054 -32.740 1.00 56.28 98 ASP A N 1
ATOM 803 C CA . ASP A 1 98 ? 21.791 1.535 -32.257 1.00 56.28 98 ASP A CA 1
ATOM 804 C C . ASP A 1 98 ? 22.602 2.060 -33.456 1.00 56.28 98 ASP A C 1
ATOM 806 O O . ASP A 1 98 ? 23.608 1.484 -33.867 1.00 56.28 98 ASP A O 1
ATOM 810 N N . GLY A 1 99 ? 22.104 3.111 -34.105 1.00 50.84 99 GLY A N 1
ATOM 811 C CA . GLY A 1 99 ? 22.857 3.823 -35.123 1.00 50.84 99 GLY A CA 1
ATOM 812 C C . GLY A 1 99 ? 23.954 4.613 -34.432 1.00 50.84 99 GLY A C 1
ATOM 813 O O . GLY A 1 99 ? 23.692 5.707 -33.932 1.00 50.84 99 GLY A O 1
ATOM 814 N N . GLU A 1 100 ? 25.161 4.048 -34.379 1.00 51.38 100 GLU A N 1
ATOM 815 C CA . GLU A 1 100 ? 26.383 4.819 -34.173 1.00 51.38 100 GLU A CA 1
ATOM 816 C C . GLU A 1 100 ? 26.352 6.000 -35.151 1.00 51.38 100 GLU A C 1
ATOM 818 O O . GLU A 1 100 ? 26.349 5.831 -36.370 1.00 51.38 100 GLU A O 1
ATOM 823 N N . VAL A 1 101 ? 26.224 7.204 -34.600 1.00 50.75 101 VAL A N 1
ATOM 824 C CA . VAL A 1 101 ? 26.411 8.446 -35.343 1.00 50.75 101 VAL A CA 1
ATOM 825 C C . VAL A 1 101 ? 27.915 8.618 -35.548 1.00 50.75 101 VAL A C 1
ATOM 827 O O . VAL A 1 101 ? 28.621 8.990 -34.612 1.00 50.75 101 VAL A O 1
ATOM 830 N N . GLU A 1 102 ? 28.385 8.267 -36.749 1.00 42.62 102 GLU A N 1
ATOM 831 C CA . GLU A 1 102 ? 29.673 8.720 -37.305 1.00 42.62 102 GLU A CA 1
ATOM 832 C C . GLU A 1 102 ? 29.743 10.253 -37.384 1.00 42.62 102 GLU A C 1
ATOM 834 O O . GLU A 1 102 ? 28.722 10.887 -37.752 1.00 42.62 102 GLU A O 1
#

Foldseek 3Di:
DLVVLLVCVLVVNPVSLVVQLVVCLVLQVVLCVVAAPDPVCSVVSSVLLSVLLSVLSNPPDVVVVDDSVRVSSVSSNVSRNCVVVDDPDDDPPPDPDPPDDD

Mean predicted aligned error: 7.24 Å